Protein AF-A0A538BFU6-F1 (afdb_monomer_lite)

Foldseek 3Di:
DKFKDKDFPDDDDDALPDFTKIKIWMWDFDQDPVGTHDIDTPDIGDIAGQLLEADPVLLDRDQDDAFDWDDDPWKIKTKGWHHNQGDHQVLSRVVNRCVVVVHDRDDDDCVPRHPPRRNVRDIDIDMGTDPPD

Radius of gyration: 17.98 Å; chains: 1; bounding box: 36×30×50 Å

pLDDT: mean 95.29, std 4.31, range [70.5, 98.5]

Structure (mmCIF, N/CA/C/O backbone):
data_AF-A0A538BFU6-F1
#
_entry.id   AF-A0A538BFU6-F1
#
loop_
_atom_site.group_PDB
_atom_site.id
_atom_site.type_symbol
_atom_site.label_atom_id
_atom_site.label_alt_id
_atom_site.label_comp_id
_atom_site.label_asym_id
_atom_site.label_entity_id
_atom_site.label_seq_id
_atom_site.pdbx_PDB_ins_code
_atom_site.Cartn_x
_atom_site.Cartn_y
_atom_site.Cartn_z
_atom_site.occupancy
_atom_site.B_iso_or_equiv
_atom_site.auth_seq_id
_atom_site.auth_comp_id
_atom_site.auth_asym_id
_atom_site.auth_atom_id
_atom_site.pdbx_PDB_model_num
ATOM 1 N N . MET A 1 1 ? -14.708 5.320 17.382 1.00 94.94 1 MET A N 1
ATOM 2 C CA . MET A 1 1 ? -14.386 5.644 15.967 1.00 94.94 1 MET A CA 1
ATOM 3 C C . MET A 1 1 ? -13.287 4.718 15.494 1.00 94.94 1 MET A C 1
ATOM 5 O O . MET A 1 1 ? -12.379 4.456 16.267 1.00 94.94 1 MET A O 1
ATOM 9 N N . TYR A 1 2 ? -13.352 4.258 14.245 1.00 97.88 2 TYR A N 1
ATOM 10 C CA . TYR A 1 2 ? -12.310 3.434 13.632 1.00 97.88 2 TYR A CA 1
ATOM 11 C C . TYR A 1 2 ? -11.748 4.146 12.403 1.00 97.88 2 TYR A C 1
ATOM 13 O O . T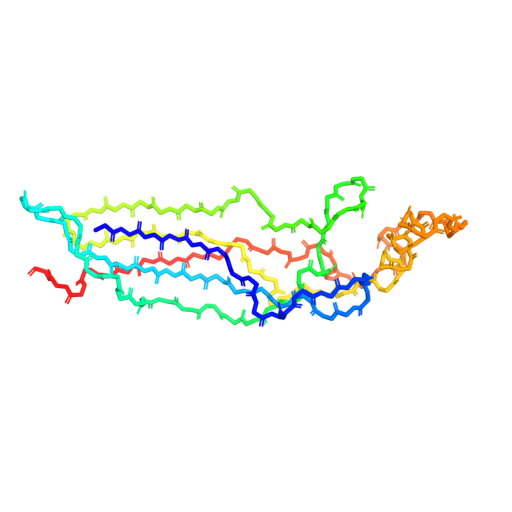YR A 1 2 ? -12.503 4.756 11.648 1.00 97.88 2 TYR A O 1
ATOM 21 N N . VAL A 1 3 ? -10.432 4.070 12.215 1.00 97.38 3 VAL A N 1
ATOM 22 C CA . VAL A 1 3 ? -9.728 4.604 11.043 1.00 97.38 3 VAL A CA 1
ATOM 23 C C . VAL A 1 3 ? -8.878 3.495 10.451 1.00 97.38 3 VAL A C 1
ATOM 25 O O . VAL A 1 3 ? -8.056 2.911 11.156 1.00 97.38 3 VAL A O 1
ATOM 28 N N . ALA A 1 4 ? -9.060 3.242 9.159 1.00 97.50 4 ALA A N 1
ATOM 29 C CA . ALA A 1 4 ? -8.160 2.438 8.348 1.00 97.50 4 ALA A CA 1
ATOM 30 C C . ALA A 1 4 ? -7.326 3.377 7.475 1.00 97.50 4 ALA A C 1
ATOM 32 O O . ALA A 1 4 ? -7.869 4.323 6.903 1.00 97.50 4 ALA A O 1
ATOM 33 N N . TYR A 1 5 ? -6.020 3.146 7.392 1.00 96.31 5 TYR A N 1
ATOM 34 C CA . TYR A 1 5 ? -5.152 3.893 6.489 1.00 96.31 5 TYR A CA 1
ATOM 35 C C . TYR A 1 5 ? -3.954 3.060 6.050 1.00 96.31 5 TYR A C 1
ATOM 37 O O . TYR A 1 5 ? -3.492 2.177 6.774 1.00 96.31 5 TYR A O 1
ATOM 45 N N . ASN A 1 6 ? -3.423 3.388 4.878 1.00 95.12 6 ASN A N 1
ATOM 46 C CA . ASN A 1 6 ? -2.121 2.915 4.442 1.00 95.12 6 ASN A CA 1
ATOM 47 C C . ASN A 1 6 ? -1.034 3.932 4.795 1.00 95.12 6 ASN A C 1
ATOM 49 O O . ASN A 1 6 ? -1.266 5.141 4.768 1.00 95.12 6 ASN A O 1
ATOM 53 N N . ALA A 1 7 ? 0.152 3.444 5.145 1.00 94.75 7 ALA A N 1
ATOM 54 C CA . ALA A 1 7 ? 1.284 4.283 5.508 1.00 94.75 7 ALA A CA 1
ATOM 55 C C . ALA A 1 7 ? 2.557 3.807 4.825 1.00 94.75 7 ALA A C 1
ATOM 57 O O . ALA A 1 7 ? 2.926 2.638 4.959 1.00 94.75 7 ALA A O 1
ATOM 58 N N . PHE A 1 8 ? 3.250 4.737 4.171 1.00 95.19 8 PHE A N 1
ATOM 59 C CA . PHE A 1 8 ? 4.632 4.522 3.782 1.00 95.19 8 PHE A CA 1
ATOM 60 C C . PHE A 1 8 ? 5.535 4.579 5.011 1.00 95.19 8 PHE A C 1
ATOM 62 O O . PHE A 1 8 ? 5.408 5.469 5.856 1.00 95.19 8 PHE A O 1
ATOM 69 N N . THR A 1 9 ? 6.432 3.606 5.119 1.00 96.25 9 THR A N 1
ATOM 70 C CA . THR A 1 9 ? 7.415 3.512 6.204 1.00 96.25 9 THR A CA 1
ATOM 71 C C . THR A 1 9 ? 8.841 3.750 5.725 1.00 96.25 9 THR A C 1
ATOM 73 O O . THR A 1 9 ? 9.730 3.912 6.560 1.00 96.25 9 THR A O 1
ATOM 76 N N . THR A 1 10 ? 9.070 3.795 4.409 1.00 96.19 10 THR A N 1
ATOM 77 C CA . THR A 1 10 ? 10.338 4.264 3.842 1.00 96.19 10 THR A CA 1
ATOM 78 C C . THR A 1 10 ? 10.326 5.795 3.731 1.00 96.19 10 THR A C 1
ATOM 80 O O . THR A 1 10 ? 9.309 6.363 3.327 1.00 96.19 10 THR A O 1
ATOM 83 N N . PRO A 1 11 ? 11.429 6.494 4.061 1.00 95.31 11 PRO A N 1
ATOM 84 C CA . PRO A 1 11 ? 11.581 7.912 3.753 1.00 95.31 11 PRO A CA 1
ATOM 85 C C . PRO A 1 11 ? 11.466 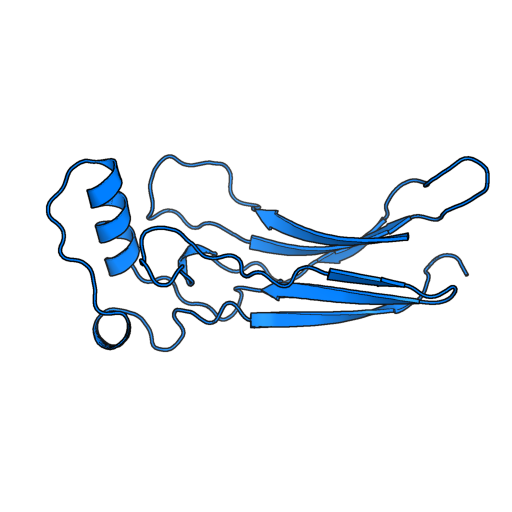8.210 2.255 1.00 95.31 11 PRO A C 1
ATOM 87 O O . PRO A 1 11 ? 11.776 7.369 1.407 1.00 95.31 11 PRO A O 1
ATOM 90 N N . TYR A 1 12 ? 11.088 9.450 1.942 1.00 93.94 12 TYR A N 1
ATOM 91 C CA . TYR A 1 12 ? 11.093 9.938 0.569 1.00 93.94 12 TYR A CA 1
ATOM 92 C C . TYR A 1 12 ? 12.478 9.784 -0.072 1.00 93.94 12 TYR A C 1
ATOM 94 O O . TYR A 1 12 ? 13.505 10.074 0.545 1.00 93.94 12 TYR A O 1
ATOM 102 N N . HIS A 1 13 ? 12.477 9.374 -1.333 1.00 94.44 13 HIS A N 1
ATOM 103 C CA . HIS A 1 13 ? 13.649 9.237 -2.177 1.00 94.44 13 HIS A CA 1
ATOM 104 C C . HIS A 1 13 ? 13.280 9.659 -3.603 1.00 94.44 13 HIS A C 1
ATOM 106 O O . HIS A 1 13 ? 12.151 9.475 -4.045 1.00 94.44 13 HIS A O 1
ATOM 112 N N . ALA A 1 14 ? 14.230 10.269 -4.312 1.00 94.94 14 ALA A N 1
ATOM 113 C CA . ALA A 1 14 ? 14.004 10.871 -5.628 1.00 94.94 14 ALA A CA 1
ATOM 114 C C . ALA A 1 14 ? 14.385 9.931 -6.789 1.00 94.94 14 ALA A C 1
ATOM 116 O O . ALA A 1 14 ? 14.955 10.379 -7.775 1.00 94.94 14 ALA A O 1
ATOM 117 N N . ASN A 1 15 ? 14.142 8.632 -6.631 1.00 94.69 15 ASN A N 1
AT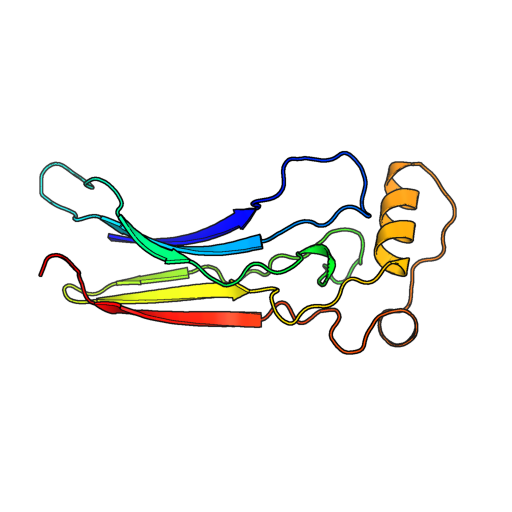OM 118 C CA . ASN A 1 15 ? 14.358 7.613 -7.660 1.00 94.69 15 ASN A CA 1
ATOM 119 C C . ASN A 1 15 ? 13.197 6.615 -7.624 1.00 94.69 15 ASN A C 1
ATOM 121 O O . ASN A 1 15 ? 12.453 6.585 -6.647 1.00 94.69 15 ASN A O 1
ATOM 125 N N . THR A 1 16 ? 13.051 5.794 -8.656 1.00 95.88 16 THR A N 1
ATOM 126 C CA . THR A 1 16 ? 11.959 4.806 -8.733 1.00 95.88 16 THR A CA 1
ATOM 127 C C . THR A 1 16 ? 12.362 3.393 -8.318 1.00 95.88 16 THR A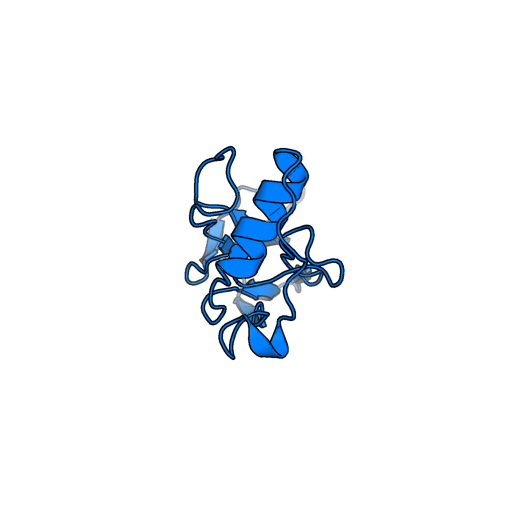 C 1
ATOM 129 O O . THR A 1 16 ? 11.504 2.526 -8.233 1.00 95.88 16 THR A O 1
ATOM 132 N N . SER A 1 17 ? 13.650 3.139 -8.068 1.00 95.31 17 SER A N 1
ATOM 133 C CA . SER A 1 17 ? 14.189 1.791 -7.835 1.00 95.31 17 SER A CA 1
ATOM 134 C C . SER A 1 17 ? 14.429 1.450 -6.362 1.00 95.31 17 SER A C 1
ATOM 136 O O . SER A 1 17 ? 14.878 0.350 -6.045 1.00 95.31 17 SER A O 1
ATOM 138 N N . SER A 1 18 ? 14.253 2.405 -5.448 1.00 97.25 18 SER A N 1
ATOM 139 C CA . SER A 1 18 ? 14.427 2.150 -4.015 1.00 97.25 18 SER A CA 1
ATOM 140 C C . SER A 1 18 ? 13.130 1.588 -3.426 1.00 97.25 18 SER A C 1
ATOM 142 O O . SER A 1 18 ? 12.057 2.066 -3.782 1.00 97.25 18 SER A O 1
ATOM 144 N N . PRO A 1 19 ? 13.189 0.615 -2.497 1.00 96.31 19 PRO A N 1
ATOM 145 C CA . PRO A 1 19 ? 11.987 0.012 -1.925 1.00 96.31 19 PRO A CA 1
ATOM 146 C C . PRO A 1 19 ? 11.047 1.024 -1.269 1.00 96.31 19 PRO A C 1
ATOM 148 O O . PRO A 1 19 ? 11.458 1.779 -0.381 1.00 96.31 19 PRO A O 1
ATOM 151 N N . ASN A 1 20 ? 9.763 0.976 -1.623 1.00 95.25 20 ASN A N 1
ATOM 152 C CA . ASN A 1 20 ? 8.752 1.865 -1.068 1.00 95.25 20 ASN A CA 1
ATOM 153 C C . ASN A 1 20 ? 7.798 1.078 -0.163 1.00 95.25 20 ASN A C 1
ATOM 155 O O . ASN A 1 20 ? 6.763 0.565 -0.585 1.00 95.25 20 ASN A O 1
ATOM 159 N N . MET A 1 21 ? 8.184 0.923 1.105 1.00 96.38 21 MET A N 1
ATOM 160 C CA . MET A 1 21 ? 7.504 0.016 2.024 1.00 96.38 21 MET A CA 1
ATOM 161 C C . MET A 1 21 ? 6.175 0.598 2.494 1.00 96.38 21 MET A C 1
ATOM 163 O O . MET A 1 21 ? 6.131 1.699 3.045 1.00 96.38 21 MET A O 1
ATOM 167 N N . LEU A 1 22 ? 5.113 -0.184 2.342 1.00 95.25 22 LEU A N 1
ATOM 168 C CA . LEU A 1 22 ? 3.737 0.138 2.687 1.00 95.25 22 LEU A CA 1
ATOM 169 C C . LEU A 1 22 ? 3.215 -0.824 3.756 1.00 95.25 22 LEU A C 1
ATOM 171 O O . LEU A 1 22 ? 3.458 -2.030 3.702 1.00 95.25 22 LEU A O 1
ATOM 175 N N . VAL A 1 23 ? 2.432 -0.302 4.698 1.00 96.94 23 VAL A N 1
ATOM 176 C CA . VAL A 1 23 ? 1.636 -1.103 5.640 1.00 96.94 23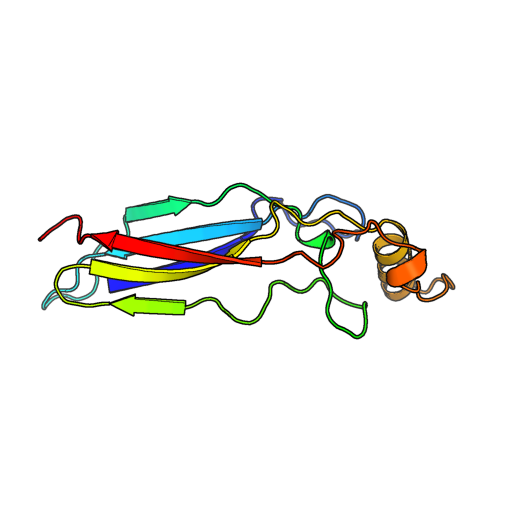 VAL A CA 1
ATOM 177 C C . VAL A 1 23 ? 0.193 -0.619 5.680 1.00 96.94 23 VAL A C 1
ATOM 179 O O . VAL A 1 23 ? -0.070 0.572 5.512 1.00 96.94 23 VAL A O 1
ATOM 182 N N . GLY A 1 24 ? -0.743 -1.527 5.958 1.00 96.69 24 GLY A N 1
ATOM 183 C CA . GLY A 1 24 ? -2.096 -1.180 6.395 1.00 96.69 24 GLY A CA 1
ATOM 184 C C . GLY A 1 24 ? -2.172 -1.023 7.911 1.00 96.69 24 GLY A C 1
ATOM 185 O O . GLY A 1 24 ? -1.544 -1.778 8.653 1.00 96.69 24 GLY A O 1
ATOM 186 N N . VAL A 1 25 ? -2.921 -0.038 8.397 1.00 98.06 25 VAL A N 1
ATOM 187 C CA . VAL A 1 25 ? -3.062 0.256 9.826 1.00 98.06 25 VAL A CA 1
ATOM 188 C C . VAL A 1 25 ? -4.527 0.475 10.165 1.00 98.06 25 VAL A C 1
ATOM 190 O O . VAL A 1 25 ? -5.233 1.195 9.462 1.00 98.06 25 VAL A O 1
ATOM 193 N N . VAL A 1 26 ? -4.962 -0.099 11.289 1.00 98.50 26 VAL A N 1
ATOM 194 C CA . VAL A 1 26 ? -6.277 0.176 11.880 1.00 98.50 26 VAL A CA 1
ATOM 195 C C . VAL A 1 26 ? -6.082 0.793 13.254 1.00 98.50 26 VAL A C 1
ATOM 197 O O . VAL A 1 26 ? -5.326 0.272 14.082 1.00 98.50 26 VAL A O 1
ATOM 200 N N . LYS A 1 27 ? -6.765 1.910 13.497 1.00 98.31 27 LYS A N 1
ATOM 201 C CA . LYS A 1 27 ? -6.783 2.611 14.780 1.00 98.31 27 LYS A CA 1
ATOM 202 C C . LYS A 1 27 ? -8.198 2.779 15.305 1.00 98.31 27 LYS A C 1
ATOM 204 O O . LYS A 1 27 ? -9.145 2.853 14.523 1.00 98.31 27 LYS A O 1
ATOM 209 N N . HIS A 1 28 ? -8.307 2.902 16.621 1.00 98.00 28 HIS A N 1
ATOM 210 C CA . HIS A 1 28 ? -9.550 3.193 17.316 1.00 98.00 28 HIS A CA 1
ATOM 211 C C . HIS A 1 28 ? -9.369 4.351 18.299 1.00 98.00 28 HIS A C 1
ATOM 213 O O . HIS A 1 28 ? -8.304 4.498 18.890 1.00 98.00 28 HIS A O 1
ATOM 219 N N . ALA A 1 29 ? -10.411 5.160 18.459 1.00 97.12 29 ALA A N 1
ATOM 220 C CA . ALA A 1 29 ? -10.534 6.152 19.521 1.00 97.12 29 ALA A CA 1
ATOM 221 C C . ALA A 1 29 ? -11.984 6.202 20.011 1.00 97.12 29 ALA A C 1
ATOM 223 O O . ALA A 1 29 ? -12.906 6.196 19.183 1.00 97.12 29 ALA A O 1
ATOM 224 N N . ASP A 1 30 ? -12.182 6.335 21.319 1.00 95.50 30 ASP A N 1
ATOM 225 C CA . ASP A 1 30 ? -13.501 6.579 21.896 1.00 95.50 30 ASP A CA 1
ATOM 226 C C . ASP A 1 30 ? -14.082 7.901 21.386 1.00 95.50 30 ASP A C 1
ATOM 228 O O . ASP A 1 30 ? -13.370 8.892 21.197 1.00 95.50 30 ASP A O 1
ATOM 232 N N . VAL A 1 31 ? -15.396 7.921 21.160 1.00 93.00 31 VAL A N 1
ATOM 233 C CA . VAL A 1 31 ? -16.128 9.135 20.782 1.00 93.00 31 VAL A CA 1
ATOM 234 C C . VAL A 1 31 ? -17.160 9.427 21.857 1.00 93.00 31 VAL A C 1
ATOM 236 O O . VAL A 1 31 ? -18.075 8.635 22.071 1.00 93.00 31 VAL A O 1
ATOM 239 N N . GLY A 1 32 ? -17.018 10.576 22.512 1.00 90.81 32 GLY A N 1
ATOM 240 C CA . GLY A 1 32 ? -17.917 11.036 23.566 1.00 90.81 32 GLY A CA 1
ATOM 241 C C . GLY A 1 32 ? -18.453 12.442 23.309 1.00 90.81 32 GLY A C 1
ATOM 242 O O . GLY A 1 32 ? -18.193 13.054 22.273 1.00 90.81 32 GLY A O 1
ATOM 243 N N . GLY A 1 33 ? -19.186 12.985 24.285 1.00 93.31 33 GLY A N 1
ATOM 244 C CA . GLY A 1 33 ? -19.783 14.325 24.186 1.00 93.31 33 GLY A CA 1
ATOM 245 C C . GLY A 1 33 ? -18.770 15.469 24.028 1.00 93.31 33 GLY A C 1
ATOM 246 O O . GLY A 1 33 ? -19.131 16.530 23.532 1.00 93.31 33 GLY A O 1
ATOM 247 N N . SER A 1 34 ? -17.507 15.256 24.409 1.00 91.94 34 SER A N 1
ATOM 248 C CA . SER A 1 34 ? -16.399 16.210 24.254 1.00 91.94 34 SER A CA 1
ATOM 249 C C . SER A 1 34 ? -15.602 16.041 22.951 1.00 91.94 34 SER A C 1
ATOM 251 O O . SER A 1 34 ? -14.668 16.806 22.718 1.00 91.94 34 SER A O 1
ATOM 253 N N . GLY A 1 35 ? -15.955 15.070 22.100 1.00 94.38 35 GLY A N 1
ATOM 254 C CA . GLY A 1 35 ? -15.282 14.797 20.829 1.00 94.38 35 GLY A CA 1
ATOM 255 C C . GLY A 1 35 ? -14.612 13.422 20.759 1.00 94.38 35 GLY A C 1
ATOM 256 O O . GLY A 1 35 ? -14.975 12.490 21.478 1.00 94.38 35 GLY A O 1
ATOM 257 N N . THR A 1 36 ? -13.652 13.295 19.838 1.00 95.62 36 THR A N 1
ATOM 258 C CA . THR A 1 36 ? -12.868 12.065 19.626 1.00 95.62 36 THR A CA 1
ATOM 259 C C . THR A 1 36 ? -11.640 12.066 20.532 1.00 95.62 36 THR A C 1
ATOM 261 O O . THR A 1 36 ? -10.917 13.061 20.584 1.00 95.62 36 THR A O 1
ATOM 264 N N . GLY A 1 37 ? -11.413 10.961 21.240 1.00 95.56 37 GLY A N 1
ATOM 265 C CA . GLY A 1 37 ? -10.253 10.764 22.104 1.00 95.56 37 GLY A CA 1
ATOM 266 C C . GLY A 1 37 ? -8.948 10.497 21.348 1.00 95.56 37 GLY A C 1
ATOM 267 O O . GLY A 1 37 ? -8.837 10.673 20.133 1.00 95.56 37 GLY A O 1
ATOM 268 N N . ALA A 1 38 ? -7.933 10.045 22.086 1.00 95.88 38 ALA A N 1
ATOM 269 C CA . ALA A 1 38 ? -6.665 9.624 21.502 1.00 95.88 38 ALA A CA 1
ATOM 270 C C . ALA A 1 38 ? -6.811 8.291 20.755 1.00 95.88 38 ALA A C 1
ATOM 272 O O . ALA A 1 38 ? -7.485 7.373 21.217 1.00 95.88 38 ALA A O 1
ATOM 273 N N . PHE A 1 39 ? -6.127 8.173 19.617 1.00 97.12 39 PHE A N 1
ATOM 274 C CA . PHE A 1 39 ? -6.126 6.942 18.837 1.00 97.12 39 PHE A CA 1
ATOM 275 C C . PHE A 1 39 ? -5.112 5.923 19.362 1.00 97.12 39 PHE A C 1
ATOM 277 O O . PHE A 1 39 ? -3.915 6.210 19.430 1.00 97.12 39 PHE A O 1
ATOM 284 N N . SER A 1 40 ? -5.573 4.700 19.604 1.00 97.38 40 SER A N 1
ATOM 285 C CA . SER A 1 40 ? -4.745 3.512 19.808 1.00 97.38 40 SER A CA 1
ATOM 286 C C . SER A 1 40 ? -4.673 2.677 18.523 1.00 97.38 40 SER A C 1
ATOM 288 O O . SER A 1 40 ? -5.583 2.693 17.692 1.00 97.38 40 SER A O 1
ATOM 290 N N . GLN A 1 41 ? -3.558 1.975 18.310 1.00 97.94 41 GLN A N 1
ATOM 291 C CA . GLN A 1 41 ? -3.399 1.066 17.172 1.00 97.94 41 GLN A CA 1
ATOM 292 C C . GLN A 1 41 ? -3.985 -0.303 17.516 1.00 97.94 41 GLN A C 1
ATOM 294 O O . GLN A 1 41 ? -3.544 -0.928 18.475 1.00 97.94 41 GLN A O 1
ATOM 299 N N . LEU A 1 42 ? -4.919 -0.781 16.694 1.00 98.06 42 LEU A N 1
ATOM 300 C CA . LEU A 1 42 ? -5.485 -2.130 16.792 1.00 98.06 42 LEU A CA 1
ATOM 301 C C . LEU A 1 42 ? -4.811 -3.107 15.826 1.00 98.06 42 LEU A C 1
ATOM 303 O O . LEU A 1 42 ? -4.691 -4.291 16.124 1.00 98.06 42 LEU A O 1
ATOM 307 N N . HIS A 1 43 ? -4.347 -2.616 14.674 1.00 98.38 43 HIS A N 1
ATOM 308 C CA . HIS A 1 43 ? -3.674 -3.439 13.675 1.00 98.38 43 HIS A CA 1
ATOM 309 C C . HIS A 1 43 ? -2.543 -2.696 12.979 1.00 98.38 43 HIS A C 1
ATOM 311 O O . HIS A 1 43 ? -2.638 -1.494 12.723 1.00 98.38 43 HIS A O 1
ATOM 317 N N . ARG A 1 44 ? -1.507 -3.452 12.617 1.00 97.88 44 ARG A N 1
ATOM 318 C CA . ARG A 1 44 ? -0.477 -3.069 11.658 1.00 97.88 44 ARG A CA 1
ATOM 319 C C . ARG A 1 44 ? -0.145 -4.283 10.798 1.00 97.88 44 ARG A C 1
ATOM 321 O O . ARG A 1 44 ? 0.208 -5.331 11.335 1.00 97.88 44 ARG A O 1
ATOM 328 N N . GLY A 1 45 ? -0.278 -4.120 9.490 1.00 96.25 45 GLY A N 1
ATOM 329 C CA . GLY A 1 45 ? -0.010 -5.156 8.506 1.00 96.25 45 GLY A CA 1
ATOM 330 C C . GLY A 1 45 ? 1.479 -5.449 8.353 1.00 96.25 45 GLY A C 1
ATOM 331 O O . GLY A 1 45 ? 2.342 -4.690 8.807 1.00 96.25 45 GLY A O 1
ATOM 332 N N . THR A 1 46 ? 1.767 -6.562 7.686 1.00 97.38 46 THR A N 1
ATOM 333 C CA . THR A 1 46 ? 3.120 -6.895 7.239 1.00 97.38 46 THR A CA 1
ATOM 334 C C . THR A 1 46 ? 3.574 -5.868 6.196 1.00 97.38 46 THR A C 1
ATOM 336 O O . THR A 1 46 ? 2.785 -5.549 5.308 1.00 97.38 46 THR A O 1
ATOM 339 N N . PRO A 1 47 ? 4.810 -5.343 6.272 1.00 97.12 47 PRO A N 1
ATOM 340 C CA . PRO A 1 47 ? 5.342 -4.472 5.230 1.00 97.12 47 PRO A CA 1
ATOM 341 C C . PRO A 1 47 ? 5.409 -5.172 3.868 1.00 97.12 47 PRO A C 1
ATOM 343 O O . PRO A 1 47 ? 5.887 -6.302 3.782 1.00 97.12 47 PRO A O 1
ATOM 346 N N . GLY A 1 48 ? 4.983 -4.478 2.817 1.00 96.44 48 GLY A N 1
ATOM 347 C CA . GLY A 1 48 ? 5.147 -4.884 1.419 1.00 96.44 48 GLY A CA 1
ATOM 348 C C . GLY A 1 48 ? 5.667 -3.730 0.567 1.00 96.44 48 GLY A C 1
ATOM 349 O O . GLY A 1 48 ? 5.522 -2.575 0.960 1.00 96.44 48 GLY A O 1
ATOM 350 N N . ASP A 1 49 ? 6.291 -4.025 -0.570 1.00 96.38 49 ASP A N 1
ATOM 351 C CA . ASP A 1 49 ? 6.855 -2.997 -1.452 1.00 96.38 49 ASP A CA 1
ATOM 352 C C . ASP A 1 49 ? 5.796 -2.503 -2.449 1.00 96.38 49 ASP A C 1
ATOM 354 O O . ASP A 1 49 ? 5.309 -3.266 -3.286 1.00 96.38 49 ASP A O 1
ATOM 358 N N . ALA A 1 50 ? 5.430 -1.223 -2.363 1.00 94.88 50 ALA A N 1
ATOM 359 C CA . ALA A 1 50 ? 4.414 -0.609 -3.216 1.00 94.88 50 ALA A CA 1
ATOM 360 C C . ALA A 1 50 ? 4.813 -0.570 -4.700 1.00 94.88 50 ALA A C 1
ATOM 362 O O . ALA A 1 50 ? 3.932 -0.538 -5.565 1.00 94.88 50 ALA A O 1
ATOM 363 N N . ARG A 1 51 ? 6.115 -0.665 -5.008 1.00 96.50 51 ARG A N 1
ATOM 364 C CA . ARG A 1 51 ? 6.607 -0.795 -6.389 1.00 96.50 51 ARG A CA 1
ATOM 365 C C . ARG A 1 51 ? 6.083 -2.043 -7.085 1.00 96.50 51 ARG A C 1
ATOM 367 O O . ARG A 1 51 ? 5.931 -2.037 -8.303 1.00 96.50 51 ARG A O 1
ATOM 374 N N . GLY A 1 52 ? 5.719 -3.073 -6.319 1.00 95.94 52 GLY A N 1
ATOM 375 C CA . GLY A 1 52 ? 5.134 -4.306 -6.834 1.00 95.94 52 GLY A CA 1
ATOM 376 C C . GLY A 1 52 ? 3.722 -4.166 -7.410 1.00 95.94 52 GLY A C 1
ATOM 377 O O . GLY A 1 52 ? 3.135 -5.174 -7.788 1.00 95.94 52 GLY A O 1
ATOM 378 N N . SER A 1 53 ? 3.155 -2.957 -7.487 1.00 94.06 53 SER A N 1
ATOM 379 C CA . SER A 1 53 ? 1.885 -2.684 -8.163 1.00 94.06 53 SER A CA 1
ATOM 380 C C . SER A 1 53 ? 1.930 -1.375 -8.956 1.00 94.06 53 SER A C 1
ATOM 382 O O . SER A 1 53 ? 2.830 -0.539 -8.825 1.00 94.06 53 SER A O 1
ATOM 384 N N . SER A 1 54 ? 0.960 -1.190 -9.848 1.00 94.38 54 SER A N 1
ATOM 385 C CA . SER A 1 54 ? 0.940 -0.050 -10.756 1.00 94.38 54 SER A CA 1
ATOM 386 C C . SER A 1 54 ? -0.440 0.287 -11.284 1.00 94.38 54 SER A C 1
ATOM 388 O O . SER A 1 54 ? -1.268 -0.588 -11.524 1.00 94.38 54 SER A O 1
ATOM 390 N N . ALA A 1 55 ? -0.644 1.571 -11.583 1.00 92.56 55 ALA A N 1
ATOM 391 C CA . ALA A 1 55 ? -1.780 2.000 -12.380 1.00 92.56 55 ALA A CA 1
ATOM 392 C C . ALA A 1 55 ? -1.650 1.412 -13.793 1.00 92.56 55 ALA A C 1
ATOM 394 O O . ALA A 1 55 ? -0.538 1.134 -14.250 1.00 92.56 55 ALA A O 1
ATOM 395 N N . ASN A 1 56 ? -2.764 1.278 -14.520 1.00 91.50 56 ASN A N 1
ATOM 396 C CA . ASN A 1 56 ? -2.783 0.671 -15.860 1.00 91.50 56 ASN A CA 1
ATOM 397 C C . ASN A 1 56 ? -1.822 1.374 -16.846 1.00 91.50 56 ASN A C 1
ATOM 399 O O . ASN A 1 56 ? -1.130 0.732 -17.632 1.00 91.50 56 ASN A O 1
ATOM 403 N N . ALA A 1 57 ? -1.688 2.702 -16.751 1.00 94.25 57 ALA A N 1
ATOM 404 C CA . ALA A 1 57 ? -0.738 3.475 -17.557 1.00 94.25 57 ALA A CA 1
ATOM 405 C C . ALA A 1 57 ? 0.745 3.167 -17.256 1.00 94.25 57 ALA A C 1
ATOM 407 O O . ALA A 1 57 ? 1.618 3.626 -17.981 1.00 94.25 57 ALA A O 1
ATOM 408 N N . LEU A 1 58 ? 1.022 2.386 -16.211 1.00 95.75 58 LEU A N 1
ATOM 409 C CA . LEU A 1 58 ? 2.322 2.026 -15.646 1.00 95.75 58 LEU A CA 1
ATOM 410 C C . LEU A 1 58 ? 3.086 3.163 -14.951 1.00 95.75 58 LEU A C 1
ATOM 412 O O . LEU A 1 58 ? 4.035 2.907 -14.215 1.00 95.75 58 LEU A O 1
ATOM 416 N N . SER A 1 59 ? 2.727 4.426 -15.201 1.00 94.75 59 SER A N 1
ATOM 417 C CA . SER A 1 59 ? 3.558 5.600 -14.873 1.00 94.75 59 SER A CA 1
ATOM 418 C C . SER A 1 59 ? 3.630 5.939 -13.386 1.00 94.75 59 SER A C 1
ATOM 420 O O . SER A 1 59 ? 4.410 6.802 -12.999 1.00 94.75 59 SER A O 1
ATOM 422 N N . ALA A 1 60 ? 2.815 5.288 -12.563 1.00 92.12 60 ALA A N 1
ATOM 423 C CA . ALA A 1 60 ? 2.773 5.483 -11.125 1.00 92.12 60 ALA A CA 1
ATOM 424 C C . ALA A 1 60 ? 2.511 4.151 -10.420 1.00 92.12 60 ALA A C 1
ATOM 426 O O . ALA A 1 60 ? 1.777 3.300 -10.940 1.00 92.12 60 ALA A O 1
ATOM 427 N N . GLU A 1 61 ? 3.090 4.000 -9.231 1.00 91.12 61 GLU A N 1
ATOM 428 C CA . GLU A 1 61 ? 2.689 2.976 -8.266 1.00 91.12 61 GLU A CA 1
ATOM 429 C C . GLU A 1 61 ? 1.193 3.110 -7.969 1.00 91.12 61 GLU A C 1
ATOM 431 O O . GLU A 1 61 ? 0.646 4.217 -7.948 1.00 91.12 61 GLU A O 1
ATOM 436 N N . PHE A 1 62 ? 0.519 1.984 -7.751 1.00 86.62 62 PHE A N 1
ATOM 437 C CA . PHE A 1 62 ? -0.894 1.983 -7.395 1.00 86.62 62 PHE A CA 1
ATOM 438 C C . PHE A 1 62 ? -1.093 1.307 -6.056 1.00 86.62 62 PHE A C 1
ATOM 440 O O . PHE A 1 62 ? -0.843 0.118 -5.888 1.00 86.62 62 PHE A O 1
ATOM 447 N N . LEU A 1 63 ? -1.562 2.108 -5.106 1.00 77.44 63 LEU A N 1
ATOM 448 C CA . LEU A 1 63 ? -1.848 1.675 -3.749 1.00 77.44 63 LEU A CA 1
ATOM 449 C C . LEU A 1 63 ? -3.265 1.129 -3.599 1.00 77.44 63 LEU A C 1
ATOM 451 O O . LEU A 1 63 ? -3.613 0.799 -2.480 1.00 77.44 63 LEU A O 1
ATOM 455 N N . GLY A 1 64 ? -4.064 1.057 -4.671 1.00 77.31 64 GLY A N 1
ATOM 456 C CA . GLY A 1 64 ? -5.468 0.641 -4.636 1.00 77.31 64 GLY A CA 1
ATOM 457 C C . GLY A 1 64 ? -6.449 1.737 -4.201 1.00 77.31 64 GLY A C 1
ATOM 458 O O . GLY A 1 64 ? -6.057 2.781 -3.685 1.00 77.31 64 GLY A O 1
ATOM 459 N N . ASP A 1 65 ? -7.746 1.465 -4.383 1.00 74.69 65 ASP A N 1
ATOM 460 C CA . ASP A 1 65 ? -8.840 2.406 -4.075 1.00 74.69 65 ASP A CA 1
ATOM 461 C C . ASP A 1 65 ? -9.608 2.041 -2.786 1.00 74.69 65 ASP A C 1
ATOM 463 O O . ASP A 1 65 ? -10.495 2.772 -2.345 1.00 74.69 65 ASP A O 1
ATOM 467 N N . TYR A 1 66 ? -9.291 0.898 -2.164 1.00 83.25 66 TYR A N 1
ATOM 468 C CA . TYR A 1 66 ? -10.142 0.269 -1.148 1.00 83.25 66 TYR A CA 1
ATOM 469 C C . TYR A 1 66 ? -9.556 0.328 0.263 1.00 83.25 66 TYR A C 1
ATOM 471 O O . TYR A 1 66 ? -9.162 -0.687 0.839 1.00 83.25 66 TYR A O 1
ATOM 479 N N . VAL A 1 67 ? -9.556 1.529 0.843 1.00 94.00 67 VAL A N 1
ATOM 480 C CA . VAL A 1 67 ? -9.188 1.759 2.247 1.00 94.00 67 VAL A CA 1
ATOM 481 C C . VAL A 1 67 ? -10.391 2.317 2.995 1.00 94.00 67 VAL A C 1
ATOM 483 O O . VAL A 1 67 ? -10.722 3.496 2.881 1.00 94.00 67 VAL A O 1
ATOM 486 N N . TYR A 1 68 ? -11.066 1.454 3.752 1.00 95.62 68 TYR A N 1
ATOM 487 C CA . TYR A 1 68 ? -12.346 1.783 4.375 1.00 95.62 68 TYR A CA 1
ATOM 488 C C . TYR A 1 68 ? -12.460 1.218 5.784 1.00 95.62 68 TYR A C 1
ATOM 490 O O . TYR A 1 68 ? -11.897 0.173 6.107 1.00 95.62 68 TYR A O 1
ATOM 498 N N . ALA A 1 69 ? -13.255 1.896 6.610 1.00 97.31 69 ALA A N 1
ATOM 499 C CA . ALA A 1 69 ? -13.693 1.399 7.903 1.00 97.31 69 ALA A CA 1
ATOM 500 C C . ALA A 1 69 ? -15.203 1.611 8.069 1.00 97.31 69 ALA A C 1
ATOM 502 O O . ALA A 1 69 ? -15.741 2.654 7.699 1.00 97.31 69 ALA A O 1
ATOM 503 N N . ALA A 1 70 ? -15.870 0.629 8.664 1.00 97.50 70 ALA A N 1
ATOM 504 C CA . ALA A 1 70 ? -17.242 0.703 9.146 1.00 97.50 70 ALA A CA 1
ATOM 505 C C . ALA A 1 70 ? -17.261 0.332 10.633 1.00 97.50 70 ALA A C 1
ATOM 507 O O . ALA A 1 70 ? -16.418 -0.436 11.094 1.00 97.50 70 ALA A O 1
ATOM 508 N N . ALA A 1 71 ? -18.201 0.876 11.400 1.00 96.62 71 ALA A N 1
ATOM 509 C CA . ALA A 1 71 ? -18.223 0.691 12.847 1.00 96.62 71 ALA A CA 1
ATOM 510 C C . ALA A 1 71 ? -19.633 0.471 13.389 1.00 96.62 71 ALA A C 1
ATOM 512 O O . ALA A 1 71 ? -20.603 1.059 12.913 1.00 96.62 71 ALA A O 1
ATOM 513 N N . THR A 1 72 ? -19.711 -0.346 14.431 1.00 94.81 72 THR A N 1
ATOM 514 C CA . THR A 1 72 ? -20.862 -0.492 15.320 1.00 94.81 72 THR A CA 1
ATOM 515 C C . THR A 1 72 ? -20.490 0.029 16.713 1.00 94.81 72 THR A C 1
ATOM 517 O O . THR A 1 72 ? -19.395 0.554 16.915 1.00 94.81 72 THR A O 1
ATOM 520 N N . ARG A 1 73 ? -21.394 -0.125 17.689 1.00 91.38 73 ARG A N 1
ATOM 521 C CA . ARG A 1 73 ? -21.104 0.195 19.096 1.00 91.38 73 ARG A CA 1
ATOM 522 C C . ARG A 1 73 ? -20.096 -0.755 19.747 1.00 91.38 73 ARG A C 1
ATOM 524 O O . ARG A 1 73 ? -19.579 -0.405 20.790 1.00 91.38 73 ARG A O 1
ATOM 531 N N . THR A 1 74 ? -19.880 -1.948 19.190 1.00 95.25 74 THR A N 1
ATOM 532 C CA . THR A 1 74 ? -19.099 -3.007 19.855 1.00 95.25 74 THR A CA 1
ATOM 533 C C . THR A 1 74 ? -17.922 -3.514 19.030 1.00 95.25 74 THR A C 1
ATOM 535 O O . THR A 1 74 ? -17.087 -4.248 19.553 1.00 95.25 74 THR A O 1
ATOM 538 N N . TYR A 1 75 ? -17.837 -3.162 17.745 1.00 97.31 75 TYR A N 1
ATOM 539 C CA . TYR A 1 75 ? -16.705 -3.517 16.888 1.00 97.31 75 TYR A CA 1
ATOM 540 C C . TYR A 1 75 ? -16.629 -2.639 15.632 1.00 97.31 75 TYR A C 1
ATOM 542 O O . TYR A 1 75 ? -17.634 -2.076 15.188 1.00 97.31 75 TYR A O 1
ATOM 550 N N . GLY A 1 76 ? -15.446 -2.581 15.024 1.00 97.81 76 GLY A N 1
ATOM 551 C CA . GLY A 1 76 ? -15.204 -2.029 13.693 1.00 97.81 76 GLY A CA 1
ATOM 552 C C . GLY A 1 76 ? -14.795 -3.103 12.688 1.00 97.81 76 GLY A C 1
ATOM 553 O O . GLY A 1 76 ? -14.151 -4.085 13.044 1.00 97.81 76 GLY A O 1
ATOM 554 N N . ALA A 1 77 ? -15.151 -2.916 11.423 1.00 98.12 77 ALA A N 1
ATOM 555 C CA . ALA A 1 77 ? -14.625 -3.672 10.292 1.00 98.12 77 ALA A CA 1
ATOM 556 C C . ALA A 1 77 ? -13.789 -2.732 9.425 1.00 98.12 77 ALA A C 1
ATOM 558 O O . ALA A 1 77 ? -14.206 -1.603 9.165 1.00 98.12 77 ALA A O 1
ATOM 559 N N . ALA A 1 78 ? -12.619 -3.180 8.985 1.00 98.00 78 ALA A N 1
ATOM 560 C CA . ALA A 1 78 ? -11.730 -2.381 8.153 1.00 98.00 78 ALA A CA 1
ATOM 561 C C . ALA A 1 78 ? -11.135 -3.211 7.020 1.00 98.00 78 ALA A C 1
ATOM 563 O O . ALA A 1 78 ? -10.859 -4.398 7.199 1.00 98.00 78 ALA A O 1
ATOM 564 N N . VAL A 1 79 ? -10.914 -2.551 5.885 1.00 97.25 79 VAL A N 1
ATOM 565 C CA . VAL A 1 79 ? -10.158 -3.066 4.743 1.00 97.25 79 VAL A CA 1
ATOM 566 C C . VAL A 1 79 ? -9.059 -2.081 4.364 1.00 97.25 79 VAL A C 1
ATOM 568 O O . VAL A 1 79 ? -9.216 -0.868 4.530 1.00 97.25 79 VAL A O 1
ATOM 571 N N . TRP A 1 80 ? -7.936 -2.606 3.893 1.00 96.06 80 TRP A N 1
ATOM 572 C CA . TRP A 1 80 ? -6.773 -1.841 3.455 1.00 96.06 80 TRP A CA 1
ATOM 573 C C . TRP A 1 80 ? -6.057 -2.581 2.334 1.00 96.06 80 TRP A C 1
ATOM 575 O O . TRP A 1 80 ? -6.263 -3.780 2.130 1.00 96.06 80 TRP A O 1
ATOM 585 N N . ILE A 1 81 ? -5.170 -1.869 1.646 1.00 95.00 81 ILE A N 1
ATOM 586 C CA . ILE A 1 81 ? -4.358 -2.459 0.590 1.00 95.00 81 ILE A CA 1
ATOM 587 C C . ILE A 1 81 ? -3.051 -2.980 1.175 1.00 95.00 81 ILE A C 1
ATOM 589 O O . ILE A 1 81 ? -2.413 -2.320 1.999 1.00 95.00 81 ILE A O 1
ATOM 593 N N . ASP A 1 82 ? -2.672 -4.189 0.789 1.00 95.12 82 ASP A N 1
ATOM 594 C CA . ASP A 1 82 ? -1.528 -4.907 1.324 1.00 95.12 82 ASP A CA 1
ATOM 595 C C . ASP A 1 82 ? -0.659 -5.432 0.180 1.00 95.12 82 ASP A C 1
ATOM 597 O O . ASP A 1 82 ? -1.125 -6.151 -0.699 1.00 95.12 82 ASP A O 1
ATOM 601 N N . ALA A 1 83 ? 0.613 -5.044 0.182 1.00 95.31 83 ALA A N 1
ATOM 602 C CA . ALA A 1 83 ? 1.561 -5.382 -0.875 1.00 95.31 83 ALA A CA 1
ATOM 603 C C . ALA A 1 83 ? 2.526 -6.505 -0.461 1.00 95.31 83 ALA A C 1
ATOM 605 O O . ALA A 1 83 ? 3.542 -6.708 -1.120 1.00 95.31 83 ALA A O 1
ATOM 606 N N . ARG A 1 84 ? 2.268 -7.231 0.641 1.00 96.69 84 ARG A N 1
ATOM 607 C CA . ARG A 1 84 ? 3.213 -8.244 1.159 1.00 96.69 84 ARG A CA 1
ATOM 608 C C . ARG A 1 84 ? 3.504 -9.379 0.171 1.00 96.69 84 ARG A C 1
ATOM 610 O O . ARG A 1 84 ? 4.536 -10.030 0.286 1.00 96.69 84 ARG A O 1
ATOM 617 N N . ASN A 1 85 ? 2.575 -9.635 -0.752 1.00 96.25 85 ASN A N 1
ATOM 618 C CA . ASN A 1 85 ? 2.676 -10.691 -1.760 1.00 96.25 85 ASN A CA 1
ATOM 619 C C . ASN A 1 85 ? 3.081 -10.151 -3.138 1.00 96.25 85 ASN A C 1
ATOM 621 O O . ASN A 1 85 ? 3.266 -10.945 -4.065 1.00 96.25 85 ASN A O 1
ATOM 625 N N . ALA A 1 86 ? 3.195 -8.830 -3.285 1.00 96.19 86 ALA A N 1
ATOM 626 C CA . ALA A 1 86 ? 3.586 -8.188 -4.526 1.00 96.19 86 ALA A CA 1
ATOM 627 C C . ALA A 1 86 ? 5.099 -8.302 -4.726 1.00 96.19 86 ALA A C 1
ATOM 629 O O . ALA A 1 86 ? 5.875 -8.136 -3.783 1.00 96.19 86 ALA A O 1
ATOM 630 N N . ALA A 1 87 ? 5.521 -8.573 -5.958 1.00 97.62 87 ALA A N 1
ATOM 631 C CA . ALA A 1 87 ? 6.928 -8.486 -6.329 1.00 97.62 87 ALA A CA 1
ATOM 632 C C . ALA A 1 87 ? 7.176 -7.253 -7.186 1.00 97.62 87 ALA A C 1
ATOM 634 O O . ALA A 1 87 ? 6.423 -6.968 -8.115 1.00 97.62 87 ALA A O 1
ATOM 635 N N . ASP A 1 88 ? 8.268 -6.570 -6.871 1.00 97.62 88 ASP A N 1
ATOM 636 C CA . ASP A 1 88 ? 8.820 -5.481 -7.660 1.00 97.62 88 ASP A CA 1
ATOM 637 C C . ASP A 1 88 ? 9.112 -5.905 -9.113 1.00 97.62 88 ASP A C 1
ATOM 639 O O . ASP A 1 88 ? 9.502 -7.045 -9.381 1.00 97.62 88 ASP A O 1
ATOM 643 N N . CYS A 1 89 ? 8.946 -4.969 -10.047 1.00 98.19 89 CYS A N 1
ATOM 644 C CA . CYS A 1 89 ? 9.281 -5.147 -11.453 1.00 98.19 89 CYS A CA 1
ATOM 645 C C . CYS A 1 89 ? 10.328 -4.105 -11.882 1.00 98.19 89 CYS A C 1
ATOM 647 O O . CYS A 1 89 ? 9.960 -3.007 -12.310 1.00 98.19 89 CYS A O 1
ATOM 649 N N . PRO A 1 90 ? 11.628 -4.458 -11.879 1.00 98.19 90 PRO A N 1
ATOM 650 C CA . PRO A 1 90 ? 12.703 -3.519 -12.210 1.00 98.19 90 PRO A CA 1
ATOM 651 C C . PRO A 1 90 ? 12.583 -2.865 -13.596 1.00 98.19 90 PRO A C 1
ATOM 653 O O . PRO A 1 90 ? 13.052 -1.746 -13.802 1.00 98.19 90 PRO A O 1
ATOM 656 N N . ALA A 1 91 ? 11.940 -3.536 -14.560 1.00 98.38 91 ALA A N 1
ATOM 657 C CA . ALA A 1 91 ? 11.678 -2.966 -15.882 1.00 98.38 91 ALA A CA 1
ATOM 658 C C . ALA A 1 91 ? 10.705 -1.774 -15.821 1.00 98.38 91 ALA A C 1
ATOM 660 O O . ALA A 1 91 ? 10.873 -0.794 -16.550 1.00 98.38 91 ALA A O 1
ATOM 661 N N . ILE A 1 92 ? 9.706 -1.834 -14.934 1.00 98.25 92 ILE A N 1
ATOM 662 C CA . ILE A 1 92 ? 8.770 -0.731 -14.698 1.00 98.25 92 ILE A CA 1
ATOM 663 C C . ILE A 1 92 ? 9.472 0.414 -13.979 1.00 98.25 92 ILE A C 1
ATOM 665 O O . ILE A 1 92 ? 9.268 1.562 -14.366 1.00 98.25 92 ILE A O 1
ATOM 669 N N . ASP A 1 93 ? 10.337 0.125 -13.010 1.00 97.88 93 ASP A N 1
ATOM 670 C CA . ASP A 1 93 ? 11.114 1.160 -12.327 1.00 97.88 93 ASP A CA 1
ATOM 671 C C . ASP A 1 93 ? 12.010 1.918 -13.301 1.00 97.88 93 ASP A C 1
ATOM 673 O O . ASP A 1 93 ? 11.938 3.145 -13.367 1.00 97.88 93 ASP A O 1
ATOM 677 N N . ALA A 1 94 ? 12.783 1.202 -14.124 1.00 98.06 94 ALA A N 1
ATOM 678 C CA . ALA A 1 94 ? 13.635 1.803 -15.146 1.00 98.06 94 ALA A CA 1
ATOM 679 C C . ALA A 1 94 ? 12.827 2.648 -16.142 1.00 98.06 94 ALA A C 1
ATOM 681 O O . ALA A 1 94 ? 13.246 3.739 -16.537 1.00 98.06 94 ALA A O 1
ATOM 682 N N . TRP A 1 95 ? 11.644 2.172 -16.532 1.00 98.12 95 TRP A N 1
ATOM 683 C CA . TRP A 1 95 ? 10.763 2.926 -17.410 1.00 98.12 95 TRP A CA 1
ATOM 684 C C . TRP A 1 95 ? 10.210 4.188 -16.735 1.00 98.12 95 TRP A C 1
ATOM 686 O O . TRP A 1 95 ? 10.285 5.264 -17.328 1.00 98.12 95 TRP A O 1
ATOM 696 N N . ARG A 1 96 ? 9.739 4.111 -15.484 1.00 97.69 96 ARG A N 1
ATOM 697 C CA . ARG A 1 96 ? 9.283 5.277 -14.706 1.00 97.69 96 ARG A CA 1
ATOM 698 C C . ARG A 1 96 ? 10.411 6.291 -14.489 1.00 97.69 96 ARG A C 1
ATOM 700 O O . ARG A 1 96 ? 10.185 7.483 -14.679 1.00 97.69 96 ARG A O 1
ATOM 707 N N . GLU A 1 97 ? 11.625 5.834 -14.183 1.00 97.75 97 GLU A N 1
ATOM 708 C CA . GLU A 1 97 ? 12.806 6.699 -14.043 1.00 97.75 97 GLU A CA 1
ATOM 709 C C . GLU A 1 97 ? 13.101 7.425 -15.361 1.00 97.75 97 GLU A C 1
ATOM 711 O O . GLU A 1 97 ? 13.402 8.618 -15.372 1.00 97.75 97 GLU A O 1
ATOM 716 N N . SER A 1 98 ? 12.949 6.735 -16.498 1.00 97.81 98 SER A N 1
ATOM 717 C CA . SER A 1 98 ? 13.128 7.343 -17.818 1.00 97.81 98 SER A CA 1
ATOM 718 C C . SER A 1 98 ? 12.108 8.450 -18.103 1.00 97.81 98 SER A C 1
ATOM 720 O O . SER A 1 98 ? 12.466 9.453 -18.713 1.00 97.81 98 SER A O 1
ATOM 722 N N . LEU A 1 99 ? 10.869 8.336 -17.608 1.00 96.69 99 LEU A N 1
ATOM 723 C CA . LEU A 1 99 ? 9.872 9.404 -17.739 1.00 96.69 99 LEU A CA 1
ATOM 724 C C . LEU A 1 99 ? 10.272 10.654 -16.945 1.00 96.69 99 LEU A C 1
ATOM 726 O O . LEU A 1 99 ? 10.036 11.770 -17.403 1.00 96.69 99 LEU A O 1
ATOM 730 N N . ILE A 1 100 ? 10.884 10.468 -15.774 1.00 95.62 100 ILE A N 1
ATOM 731 C CA . ILE A 1 100 ? 11.326 11.558 -14.893 1.00 95.62 100 ILE A CA 1
ATOM 732 C C . ILE A 1 100 ? 12.577 12.239 -15.461 1.00 95.62 100 ILE A C 1
ATOM 734 O O . ILE A 1 100 ? 12.687 13.463 -15.445 1.00 95.62 100 ILE A O 1
ATOM 738 N N . THR A 1 101 ? 13.514 11.447 -15.981 1.00 96.88 101 THR A N 1
ATOM 739 C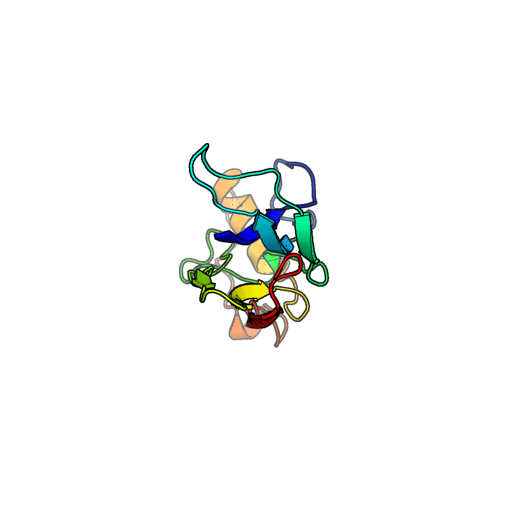 CA . THR A 1 101 ? 14.837 11.911 -16.430 1.00 96.88 101 THR A CA 1
ATOM 740 C C . THR A 1 101 ? 14.907 12.264 -17.920 1.00 96.88 101 THR A C 1
ATOM 742 O O . THR A 1 101 ? 15.933 12.763 -18.378 1.00 96.88 101 THR A O 1
ATOM 745 N N . GLY A 1 102 ? 13.832 12.043 -18.686 1.00 96.12 102 GLY A N 1
ATOM 746 C CA . GLY A 1 102 ? 13.795 12.287 -20.134 1.00 96.12 102 GLY A CA 1
ATOM 747 C C . GLY A 1 102 ? 14.514 11.217 -20.967 1.00 96.12 102 GLY A C 1
ATOM 748 O O . GLY A 1 102 ? 15.040 11.513 -22.039 1.00 96.12 102 GLY A O 1
ATOM 749 N N . GLY A 1 103 ? 14.576 9.984 -20.463 1.00 95.88 103 GLY A N 1
ATOM 750 C CA . GLY A 1 103 ? 15.169 8.833 -21.138 1.00 95.88 103 GLY A CA 1
ATOM 751 C C . GLY A 1 103 ? 14.280 8.213 -22.225 1.00 95.88 103 GLY A C 1
ATOM 752 O O . GLY A 1 103 ? 13.196 8.694 -22.546 1.00 95.88 103 GLY A O 1
ATOM 753 N N . THR A 1 104 ? 14.757 7.107 -22.800 1.00 96.81 104 THR A N 1
ATOM 754 C CA . THR A 1 104 ? 14.137 6.423 -23.954 1.00 96.81 104 THR A CA 1
ATOM 755 C C . THR A 1 104 ? 13.827 4.947 -23.691 1.00 96.81 104 THR A C 1
ATOM 757 O O . THR A 1 104 ? 13.694 4.160 -24.630 1.00 96.81 104 THR A O 1
ATOM 760 N N . VAL A 1 105 ? 13.725 4.547 -22.419 1.00 98.06 105 VAL A N 1
ATOM 761 C CA . VAL A 1 105 ? 13.385 3.166 -22.051 1.00 98.06 105 VAL A CA 1
ATOM 762 C C . VAL A 1 105 ? 12.002 2.833 -22.617 1.00 98.06 105 VAL A C 1
ATOM 764 O O . VAL A 1 105 ? 11.062 3.622 -22.506 1.00 98.06 105 VAL A O 1
ATOM 767 N N . ALA A 1 106 ? 11.874 1.674 -23.261 1.00 97.50 106 ALA A N 1
ATOM 768 C CA . ALA A 1 106 ? 10.595 1.228 -23.797 1.00 97.50 106 ALA A CA 1
ATOM 769 C C . ALA A 1 106 ? 9.627 0.888 -22.656 1.00 97.50 106 ALA A C 1
ATOM 771 O O . ALA A 1 106 ? 10.037 0.365 -21.621 1.00 97.50 106 ALA A O 1
ATOM 772 N N . ARG A 1 107 ? 8.332 1.161 -22.851 1.00 97.69 107 ARG A N 1
ATOM 773 C CA . ARG A 1 107 ? 7.304 0.766 -21.882 1.00 97.69 107 ARG A CA 1
ATOM 774 C C . ARG A 1 107 ? 7.264 -0.766 -21.782 1.00 97.69 107 ARG A C 1
ATOM 776 O O . ARG A 1 107 ? 7.033 -1.397 -22.815 1.00 97.69 107 ARG A O 1
ATOM 783 N N . PRO A 1 108 ? 7.446 -1.353 -20.587 1.00 97.88 108 PRO A N 1
ATOM 784 C CA . PRO A 1 108 ? 7.451 -2.801 -20.428 1.00 97.88 108 PRO A CA 1
ATOM 785 C C . PRO A 1 108 ? 6.053 -3.387 -20.632 1.00 97.88 108 PRO A C 1
ATOM 787 O O . PRO A 1 108 ? 5.037 -2.728 -20.385 1.00 97.88 108 PRO A O 1
ATOM 790 N N . ALA A 1 109 ? 6.010 -4.645 -21.055 1.00 97.38 109 ALA A N 1
ATOM 791 C CA . ALA A 1 109 ? 4.825 -5.483 -21.080 1.00 97.38 109 ALA A CA 1
ATOM 792 C C . ALA A 1 109 ? 4.801 -6.322 -19.791 1.00 97.38 109 ALA A C 1
ATOM 794 O O . ALA A 1 109 ? 5.537 -7.305 -19.706 1.00 97.38 109 ALA A O 1
ATOM 795 N N . PRO A 1 110 ? 3.951 -6.006 -18.790 1.00 97.06 110 PRO A N 1
ATOM 796 C CA . PRO A 1 110 ? 4.028 -6.659 -17.480 1.00 97.06 110 PRO A CA 1
ATOM 797 C C . PRO A 1 110 ? 3.914 -8.186 -17.528 1.00 97.06 110 PRO A C 1
ATOM 799 O O . PRO A 1 110 ? 4.564 -8.874 -16.754 1.00 97.06 110 PRO A O 1
ATOM 802 N N . GLN A 1 111 ? 3.139 -8.722 -18.477 1.00 96.25 111 GLN A N 1
ATOM 803 C CA . GLN A 1 111 ? 3.000 -10.167 -18.679 1.00 96.25 111 GLN A CA 1
ATOM 804 C C . GLN A 1 111 ? 4.330 -10.864 -19.024 1.00 96.25 111 GLN A C 1
ATOM 806 O O . GLN A 1 111 ? 4.481 -12.049 -18.745 1.00 96.25 111 GLN A O 1
ATOM 811 N N . GLN A 1 112 ? 5.251 -10.156 -19.680 1.00 97.94 112 GLN A N 1
ATOM 812 C CA . GLN A 1 112 ? 6.514 -10.706 -20.180 1.00 97.94 112 GLN A CA 1
ATOM 813 C C . GLN A 1 112 ? 7.705 -10.276 -19.317 1.00 97.94 112 GLN A C 1
ATOM 815 O O . GLN A 1 112 ? 8.616 -11.067 -19.091 1.00 97.94 112 GLN A O 1
ATOM 820 N N . ASP A 1 113 ? 7.681 -9.034 -18.826 1.00 98.31 113 ASP A N 1
ATOM 821 C CA . ASP A 1 113 ? 8.847 -8.380 -18.227 1.00 98.31 113 ASP A CA 1
ATOM 822 C C . ASP A 1 113 ? 8.834 -8.370 -16.689 1.00 98.31 113 ASP A C 1
ATOM 824 O O . ASP A 1 113 ? 9.845 -8.027 -16.073 1.00 98.31 113 ASP A O 1
ATOM 828 N N . CYS A 1 114 ? 7.708 -8.717 -16.054 1.00 98.31 114 CYS A N 1
ATOM 829 C CA . CYS A 1 114 ? 7.554 -8.662 -14.600 1.00 98.31 114 CYS A CA 1
ATOM 830 C C . CYS A 1 114 ? 7.382 -10.053 -13.967 1.00 98.31 114 CYS A C 1
ATOM 832 O O . CYS A 1 114 ? 6.936 -10.994 -14.629 1.00 98.31 114 CYS A O 1
ATOM 834 N N . PRO A 1 115 ? 7.691 -10.203 -12.664 1.00 98.44 115 PRO A N 1
ATOM 835 C CA . PRO A 1 115 ? 7.361 -11.415 -11.924 1.00 98.44 115 PRO A CA 1
ATOM 836 C C . PRO A 1 115 ? 5.861 -11.728 -11.964 1.00 98.44 115 PRO A C 1
ATOM 838 O O . PRO A 1 115 ? 5.025 -10.828 -12.021 1.00 98.44 115 PRO A O 1
ATOM 841 N N . ALA A 1 116 ? 5.513 -13.012 -11.847 1.00 97.81 116 ALA A N 1
ATOM 842 C CA . ALA A 1 116 ? 4.124 -13.478 -11.924 1.00 97.81 116 ALA A CA 1
ATOM 843 C C . ALA A 1 116 ? 3.193 -12.880 -10.850 1.00 97.81 116 ALA A C 1
ATOM 845 O O . ALA A 1 116 ? 1.978 -12.906 -11.012 1.00 97.81 116 ALA A O 1
ATOM 846 N N . ASN A 1 117 ? 3.754 -12.367 -9.755 1.00 97.12 117 ASN A N 1
ATOM 847 C CA . ASN A 1 117 ? 3.045 -11.709 -8.660 1.00 97.12 117 ASN A CA 1
ATOM 848 C C . ASN A 1 117 ? 3.204 -10.176 -8.655 1.00 97.12 117 ASN A C 1
ATOM 850 O O . ASN A 1 117 ? 2.902 -9.532 -7.650 1.00 97.12 117 ASN A O 1
ATOM 854 N N . PHE A 1 118 ? 3.667 -9.569 -9.751 1.00 97.06 118 PHE A N 1
ATOM 855 C CA . PHE A 1 118 ? 3.512 -8.130 -9.953 1.00 97.06 118 PHE A CA 1
ATOM 856 C C . PHE A 1 118 ? 2.023 -7.787 -10.113 1.00 97.06 118 PHE A C 1
ATOM 858 O O . PHE A 1 118 ? 1.302 -8.424 -10.878 1.00 97.06 118 PHE A O 1
ATOM 865 N N . GLY A 1 119 ? 1.561 -6.769 -9.393 1.00 93.75 119 GLY A N 1
ATOM 866 C CA . GLY A 1 119 ? 0.155 -6.382 -9.301 1.00 93.75 119 GLY A CA 1
ATOM 867 C C . GLY A 1 119 ? -0.606 -7.025 -8.138 1.00 93.75 119 GLY A C 1
ATOM 868 O O . GLY A 1 119 ? -1.768 -6.677 -7.937 1.00 93.75 119 GLY A O 1
ATOM 869 N N . ASN A 1 120 ? 0.024 -7.890 -7.330 1.00 94.25 120 ASN A N 1
ATOM 870 C CA . ASN A 1 120 ? -0.593 -8.496 -6.137 1.00 94.25 120 ASN A CA 1
ATOM 871 C C . ASN A 1 120 ? -0.659 -7.517 -4.944 1.00 94.25 120 ASN A C 1
ATOM 873 O O . ASN A 1 120 ? -0.229 -7.827 -3.832 1.00 94.25 120 ASN A O 1
ATOM 877 N N . SER A 1 121 ? -1.159 -6.302 -5.182 1.00 91.94 121 SER A N 1
ATOM 878 C CA . SER A 1 121 ? -1.630 -5.402 -4.129 1.00 91.94 121 SER A CA 1
ATOM 879 C C . SER A 1 121 ? -3.045 -5.826 -3.740 1.00 91.94 121 SER A C 1
ATOM 881 O O . SER A 1 121 ? -4.024 -5.442 -4.385 1.00 91.94 121 SER A O 1
ATOM 883 N N . ASP A 1 122 ? -3.132 -6.665 -2.718 1.00 93.19 122 ASP A N 1
ATOM 884 C CA . ASP A 1 122 ? -4.351 -7.347 -2.301 1.00 93.19 122 ASP A CA 1
ATOM 885 C C . ASP A 1 122 ? -5.186 -6.476 -1.350 1.00 93.19 122 ASP A C 1
ATOM 887 O O . ASP A 1 122 ? -4.652 -5.666 -0.590 1.00 93.19 122 ASP A O 1
ATOM 891 N N . ILE A 1 123 ? -6.505 -6.686 -1.319 1.00 94.88 123 ILE A N 1
ATOM 892 C CA . ILE A 1 123 ? -7.364 -6.119 -0.269 1.00 94.88 123 ILE A CA 1
ATOM 893 C C . ILE A 1 123 ? -7.354 -7.079 0.923 1.00 94.88 123 ILE A C 1
ATOM 895 O O . ILE A 1 123 ? -7.919 -8.171 0.857 1.00 94.88 123 ILE A O 1
ATOM 899 N N . TYR A 1 124 ? -6.744 -6.656 2.026 1.00 95.88 124 TYR A N 1
ATOM 900 C CA . TYR A 1 124 ? -6.822 -7.348 3.311 1.00 95.88 124 TYR A CA 1
ATOM 901 C C . TYR A 1 124 ? -7.871 -6.683 4.198 1.00 95.88 124 TYR A C 1
ATOM 903 O O . TYR A 1 124 ? -8.226 -5.519 4.014 1.00 95.88 124 TYR A O 1
ATOM 911 N N . GLY A 1 125 ? -8.379 -7.423 5.180 1.00 96.56 125 GLY A N 1
ATOM 912 C CA . GLY A 1 125 ? -9.364 -6.886 6.101 1.00 96.56 125 GLY A CA 1
ATOM 913 C C . GLY A 1 125 ? -9.484 -7.672 7.391 1.00 96.56 125 GLY A C 1
ATOM 914 O O . GLY A 1 125 ? -8.944 -8.769 7.541 1.00 96.56 125 GLY A O 1
ATOM 915 N N . GLY A 1 126 ? -10.211 -7.088 8.333 1.00 97.50 126 GLY A N 1
ATOM 916 C CA . GLY A 1 126 ? -10.484 -7.704 9.620 1.00 97.50 126 GLY A CA 1
ATOM 917 C C . GLY A 1 126 ? -11.597 -7.001 10.381 1.00 97.50 126 GLY A C 1
ATOM 918 O O . GLY A 1 126 ? -11.994 -5.878 10.060 1.00 97.50 126 GLY A O 1
ATOM 919 N N . THR A 1 127 ? -12.085 -7.682 11.413 1.00 98.12 127 THR A N 1
ATOM 920 C CA . THR A 1 127 ? -12.988 -7.124 12.421 1.00 98.12 127 THR A CA 1
ATOM 921 C C . THR A 1 127 ? -12.246 -6.960 13.737 1.00 98.12 127 THR A C 1
ATOM 923 O O . THR A 1 127 ? -11.520 -7.861 14.157 1.00 98.12 127 THR A O 1
ATOM 926 N N . PHE A 1 128 ? -12.462 -5.837 14.405 1.00 98.06 128 PHE A N 1
ATOM 927 C CA . PHE A 1 128 ? -11.761 -5.443 15.616 1.00 98.06 128 PHE A CA 1
ATOM 928 C C . PHE A 1 128 ? -12.793 -5.080 16.674 1.00 98.06 128 PHE A C 1
ATOM 930 O O . PHE A 1 128 ? -13.579 -4.159 16.461 1.00 98.06 128 PHE A O 1
ATOM 937 N N . ALA A 1 129 ? -12.817 -5.828 17.778 1.00 97.69 129 ALA A N 1
ATOM 938 C CA . ALA A 1 129 ? -13.686 -5.522 18.908 1.00 97.69 129 ALA A CA 1
ATOM 939 C C . ALA A 1 129 ? -13.349 -4.143 19.487 1.00 97.69 129 ALA A C 1
ATOM 941 O O . ALA A 1 129 ? -12.196 -3.706 19.417 1.00 97.69 129 ALA A O 1
ATOM 942 N N . ASP A 1 130 ? -14.354 -3.490 20.065 1.00 95.75 130 ASP A N 1
ATOM 943 C CA . ASP A 1 130 ? -14.135 -2.273 20.831 1.00 95.75 130 ASP A CA 1
ATOM 944 C C . ASP A 1 130 ? -13.232 -2.584 22.038 1.00 95.75 130 ASP A C 1
ATOM 946 O O . ASP A 1 130 ? -13.583 -3.451 22.845 1.00 95.75 130 ASP A O 1
ATOM 950 N N . PRO A 1 131 ? -12.037 -1.973 22.141 1.00 92.06 131 PRO A N 1
ATOM 951 C CA . PRO A 1 131 ? -11.137 -2.208 23.265 1.00 92.06 131 PRO A CA 1
ATOM 952 C C . PRO A 1 131 ? -11.638 -1.565 24.568 1.00 92.06 131 PRO A C 1
ATOM 954 O O . PRO A 1 131 ? -11.101 -1.879 25.632 1.00 92.06 131 PRO A O 1
ATOM 957 N N . THR A 1 132 ? -12.646 -0.692 24.492 1.00 87.94 132 THR A N 1
ATOM 958 C CA . THR A 1 132 ? -13.231 0.067 25.605 1.00 87.94 132 THR A CA 1
ATOM 959 C C . THR A 1 132 ? -14.770 -0.028 25.584 1.00 87.94 132 THR A C 1
ATOM 961 O O . THR A 1 132 ? -15.443 0.982 25.386 1.00 87.94 132 THR A O 1
ATOM 964 N N . PRO A 1 133 ? -15.346 -1.235 25.785 1.00 70.50 133 PRO A N 1
ATOM 965 C CA . PRO A 1 133 ? -16.786 -1.485 25.640 1.00 70.50 133 PRO A CA 1
ATOM 966 C C . PRO A 1 133 ? -17.683 -0.747 26.641 1.00 70.50 133 PRO A C 1
ATOM 968 O O . PRO A 1 133 ? -17.261 -0.560 27.807 1.00 70.50 133 PRO A O 1
#

Secondary structure (DSSP, 8-state):
-EEEEEEE-SPP-SSSSS--EEEEEEEE--EETTEE-PPEEEEEPPPEEGGG---TTSSS----S--EEEE-SSEEEEEEEE-TT----HHHHHHHHHHHHT--PPPP-HHHHS-TTTT--EEEEEEEE-S--

Sequence (133 aa):
MYVAYNAFTTPYHANTSSPNMLVGVVKHADVGGSGTGAFSQLHRGTPGDARGSSANALSAEFLGDYVYAAATRTYGAAVWIDARNAADCPAIDAWRESLITGGTVARPAPQQDCPANFGNSDIYGGTFADPTP